Protein AF-A0A3B4WQQ8-F1 (afdb_monomer_lite)

Structure (mmCIF, N/CA/C/O backbone):
data_AF-A0A3B4WQQ8-F1
#
_entry.id   AF-A0A3B4WQQ8-F1
#
loop_
_atom_site.group_PDB
_atom_site.id
_atom_site.type_symbol
_atom_site.label_atom_id
_atom_site.label_alt_id
_atom_site.label_comp_id
_atom_site.label_asym_id
_atom_site.label_entity_id
_atom_site.label_seq_id
_atom_site.pdbx_PDB_ins_code
_atom_site.Cartn_x
_atom_site.Cartn_y
_atom_site.Cartn_z
_atom_site.occupancy
_atom_site.B_iso_or_equiv
_atom_site.auth_seq_id
_atom_site.auth_comp_id
_atom_site.auth_asym_id
_atom_site.auth_atom_id
_atom_site.pdbx_PDB_model_num
ATOM 1 N N . MET A 1 1 ? -9.720 -1.479 -23.219 1.00 44.09 1 MET A N 1
ATOM 2 C CA . MET A 1 1 ? -9.353 -1.743 -21.812 1.00 44.09 1 MET A CA 1
ATOM 3 C C . MET A 1 1 ? -8.317 -0.696 -21.452 1.00 44.09 1 MET A C 1
ATOM 5 O O . MET A 1 1 ? -7.236 -0.721 -22.025 1.00 44.09 1 MET A O 1
ATOM 9 N N . ASN A 1 2 ? -8.703 0.315 -20.672 1.00 52.22 2 ASN A N 1
ATOM 10 C CA . ASN A 1 2 ? -7.867 1.486 -20.399 1.00 52.22 2 ASN A CA 1
ATOM 11 C C . ASN A 1 2 ? -6.742 1.112 -19.424 1.00 52.22 2 ASN A C 1
ATOM 13 O O . ASN A 1 2 ? -6.843 1.369 -18.234 1.00 52.22 2 ASN A O 1
ATOM 17 N N . ASN A 1 3 ? -5.665 0.515 -19.934 1.00 64.19 3 ASN A N 1
ATOM 18 C CA . ASN A 1 3 ? -4.451 0.206 -19.166 1.00 64.19 3 ASN A CA 1
ATOM 19 C C . ASN A 1 3 ? -3.522 1.429 -19.037 1.00 64.19 3 ASN A C 1
ATOM 21 O O . ASN A 1 3 ? -2.307 1.278 -19.024 1.00 64.19 3 ASN A O 1
ATOM 25 N N . ASN A 1 4 ? -4.083 2.642 -19.012 1.00 64.75 4 ASN A N 1
ATOM 26 C CA . ASN A 1 4 ? -3.315 3.891 -18.988 1.00 64.75 4 ASN A CA 1
ATOM 27 C C . ASN A 1 4 ? -3.363 4.588 -17.620 1.00 64.75 4 ASN A C 1
ATOM 29 O O . ASN A 1 4 ? -3.069 5.775 -17.531 1.00 64.75 4 ASN A O 1
ATOM 33 N N . MET A 1 5 ? -3.784 3.873 -16.573 1.00 69.94 5 MET A N 1
ATOM 34 C CA . MET A 1 5 ? -3.694 4.360 -15.198 1.00 69.94 5 MET A CA 1
ATOM 35 C C . MET A 1 5 ? -2.256 4.166 -14.728 1.00 69.94 5 MET A C 1
ATOM 37 O O . MET A 1 5 ? -1.744 3.043 -14.767 1.00 69.94 5 MET A O 1
ATOM 41 N N . ALA A 1 6 ? -1.595 5.252 -14.328 1.00 80.88 6 ALA A N 1
ATOM 42 C CA . ALA A 1 6 ? -0.292 5.132 -13.699 1.00 80.88 6 ALA A CA 1
ATOM 43 C C . ALA A 1 6 ? -0.462 4.355 -12.390 1.00 80.88 6 ALA A C 1
ATOM 45 O O . ALA A 1 6 ? -1.466 4.509 -11.699 1.00 80.88 6 ALA A O 1
ATOM 46 N N . LEU A 1 7 ? 0.524 3.534 -12.027 1.00 81.50 7 LEU A N 1
ATOM 47 C CA . LEU A 1 7 ? 0.491 2.778 -10.771 1.00 81.50 7 LEU A CA 1
ATOM 48 C C . LEU A 1 7 ? 0.274 3.702 -9.558 1.00 81.50 7 LEU A C 1
ATOM 50 O O . LEU A 1 7 ? -0.401 3.324 -8.614 1.00 81.50 7 LEU A O 1
ATOM 54 N N . GLN A 1 8 ? 0.780 4.937 -9.631 1.00 82.62 8 GLN A N 1
ATOM 55 C CA . GLN A 1 8 ? 0.595 5.962 -8.601 1.00 82.62 8 GLN A CA 1
ATOM 56 C C . GLN A 1 8 ? -0.840 6.499 -8.489 1.00 82.62 8 GLN A C 1
ATOM 58 O O . GLN A 1 8 ? -1.197 7.021 -7.440 1.00 82.62 8 GLN A O 1
ATOM 63 N N . ASP A 1 9 ? -1.659 6.362 -9.533 1.00 85.56 9 ASP A N 1
ATOM 64 C CA . ASP A 1 9 ? -3.065 6.784 -9.518 1.00 85.56 9 ASP A CA 1
ATOM 65 C C . ASP A 1 9 ? -3.992 5.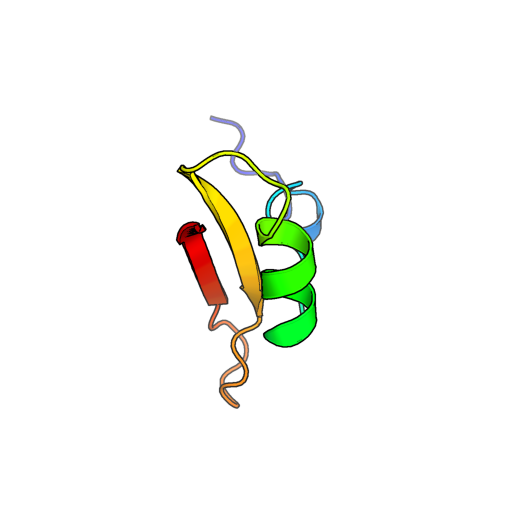680 -8.982 1.00 85.56 9 ASP A C 1
ATOM 67 O O . ASP A 1 9 ? -5.201 5.882 -8.850 1.00 85.56 9 ASP A O 1
ATOM 71 N N . ALA A 1 10 ? -3.458 4.486 -8.710 1.00 87.31 10 ALA A N 1
ATOM 72 C CA . ALA A 1 10 ? -4.240 3.376 -8.202 1.00 87.31 10 ALA A CA 1
ATOM 73 C C . ALA A 1 10 ? -4.486 3.524 -6.694 1.00 87.31 10 ALA A C 1
ATOM 75 O O . ALA A 1 10 ? -3.549 3.540 -5.906 1.00 87.31 10 ALA A O 1
ATOM 76 N N . GLU A 1 11 ? -5.752 3.528 -6.273 1.00 88.69 11 GLU A N 1
ATOM 77 C CA . GLU A 1 11 ? -6.145 3.676 -4.856 1.00 88.69 11 GLU A CA 1
ATOM 78 C C . GLU A 1 11 ? -5.602 2.561 -3.942 1.00 88.69 11 GLU A C 1
ATOM 80 O O . GLU A 1 11 ? -5.459 2.728 -2.732 1.00 88.69 11 GLU A O 1
ATOM 85 N N . TRP A 1 12 ? -5.302 1.400 -4.524 1.00 88.88 12 TRP A N 1
ATOM 86 C CA . TRP A 1 12 ? -4.712 0.259 -3.830 1.00 88.88 12 TRP A CA 1
ATOM 87 C C . TRP A 1 12 ? -3.181 0.304 -3.795 1.00 88.88 12 TRP A C 1
ATOM 89 O O . TRP A 1 12 ? -2.587 -0.512 -3.091 1.00 88.88 12 TRP A O 1
ATOM 99 N N . TYR A 1 13 ? -2.530 1.209 -4.533 1.00 90.62 13 TYR A N 1
ATOM 100 C CA . TYR A 1 13 ? -1.081 1.382 -4.510 1.00 90.62 13 TYR A CA 1
ATOM 101 C C . TYR A 1 13 ? -0.698 2.487 -3.533 1.00 90.62 13 TYR A C 1
ATOM 103 O O . TYR A 1 13 ? -1.060 3.647 -3.695 1.00 90.62 13 TYR A O 1
ATOM 111 N N . TRP A 1 14 ? 0.074 2.117 -2.521 1.00 89.88 14 TRP A N 1
ATOM 112 C CA . TRP A 1 14 ? 0.479 3.022 -1.450 1.00 89.88 14 TRP A CA 1
ATOM 113 C C . TRP A 1 14 ? 1.953 3.432 -1.538 1.00 89.88 14 TRP A C 1
ATOM 115 O O . TRP A 1 14 ? 2.418 4.192 -0.697 1.00 89.88 14 TRP A O 1
ATOM 125 N N . GLY A 1 15 ? 2.688 2.974 -2.557 1.00 89.62 15 GLY A N 1
ATOM 126 C CA . GLY A 1 15 ? 4.104 3.306 -2.733 1.00 89.62 15 GLY A CA 1
ATOM 127 C C . GLY A 1 15 ? 4.994 2.732 -1.632 1.00 89.62 15 GLY A C 1
ATOM 128 O O . GLY A 1 15 ? 4.741 1.634 -1.134 1.00 89.62 15 GLY A O 1
ATOM 129 N N . ASP A 1 16 ? 6.044 3.460 -1.265 1.00 89.06 16 ASP A N 1
ATOM 130 C CA . ASP A 1 16 ? 7.006 3.061 -0.236 1.00 89.06 16 ASP A CA 1
ATOM 131 C C . ASP A 1 16 ? 6.455 3.314 1.175 1.00 89.06 16 ASP A C 1
ATOM 133 O O . ASP A 1 16 ? 6.781 4.306 1.827 1.00 89.06 16 ASP A O 1
ATOM 137 N N . ILE A 1 17 ? 5.569 2.422 1.629 1.00 88.56 17 ILE A N 1
ATOM 138 C CA . ILE A 1 17 ? 5.078 2.390 3.013 1.00 88.56 17 ILE A CA 1
ATOM 139 C C . ILE A 1 17 ? 5.671 1.218 3.795 1.00 88.56 17 ILE A C 1
ATOM 141 O O . ILE A 1 17 ? 5.937 0.126 3.271 1.00 88.56 17 ILE A O 1
ATOM 145 N N . SER A 1 18 ? 5.854 1.440 5.093 1.00 88.38 18 SER A N 1
ATOM 146 C CA . SER A 1 18 ? 6.389 0.435 6.010 1.00 88.38 18 SER A CA 1
ATOM 147 C C . SER A 1 18 ? 5.392 -0.701 6.268 1.00 88.38 18 SER A C 1
ATOM 149 O O . SER A 1 18 ? 4.180 -0.572 6.078 1.00 88.38 18 SER A O 1
ATOM 151 N N . ARG A 1 19 ? 5.887 -1.862 6.716 1.00 84.81 19 ARG A N 1
ATOM 152 C CA . ARG A 1 19 ? 5.017 -3.005 7.046 1.00 84.81 19 ARG A CA 1
ATOM 153 C C . ARG A 1 19 ? 4.078 -2.668 8.208 1.00 84.81 19 ARG A C 1
ATOM 155 O O . ARG A 1 19 ? 2.973 -3.202 8.281 1.00 84.81 19 ARG A O 1
ATOM 162 N N . GLU A 1 20 ? 4.528 -1.816 9.114 1.00 90.38 20 GLU A N 1
ATOM 163 C CA . GLU A 1 20 ? 3.774 -1.308 10.251 1.00 90.38 20 GLU A CA 1
ATOM 164 C C . GLU A 1 20 ? 2.589 -0.466 9.765 1.00 90.38 20 GLU A C 1
ATOM 166 O O . GLU A 1 20 ? 1.455 -0.767 10.131 1.00 90.38 20 GLU A O 1
ATOM 171 N N . GLU A 1 21 ? 2.816 0.482 8.849 1.00 90.56 21 GLU A N 1
ATOM 172 C CA . GLU A 1 21 ? 1.745 1.285 8.239 1.00 90.56 21 GLU A CA 1
ATOM 173 C C . GLU A 1 21 ? 0.738 0.427 7.469 1.00 90.56 21 GLU A C 1
ATOM 175 O O . GLU A 1 21 ? -0.469 0.631 7.591 1.00 90.56 21 GLU A O 1
ATOM 180 N N . VAL A 1 22 ? 1.207 -0.579 6.721 1.00 89.06 22 VAL A N 1
ATOM 181 C CA . VAL A 1 22 ? 0.322 -1.554 6.063 1.00 89.06 22 VAL A CA 1
ATOM 182 C C . VAL A 1 22 ? -0.579 -2.253 7.075 1.00 89.06 22 VAL A C 1
ATOM 184 O O . VAL A 1 22 ? -1.781 -2.380 6.844 1.00 89.06 22 VAL A O 1
ATOM 187 N N . ASN A 1 23 ? -0.009 -2.716 8.190 1.00 87.38 23 ASN A N 1
ATOM 188 C CA . ASN A 1 23 ? -0.783 -3.381 9.232 1.00 87.38 23 ASN A CA 1
ATOM 189 C C . ASN A 1 23 ? -1.791 -2.428 9.862 1.00 87.38 23 ASN A C 1
ATOM 191 O O . ASN A 1 23 ? -2.926 -2.837 10.057 1.00 87.38 23 ASN A O 1
ATOM 195 N N . GLU A 1 24 ? -1.430 -1.177 10.145 1.00 91.31 24 GLU A N 1
ATOM 196 C CA . GLU A 1 24 ? -2.380 -0.190 10.666 1.00 91.31 24 GLU A CA 1
ATOM 197 C C . GLU A 1 24 ? -3.519 0.087 9.680 1.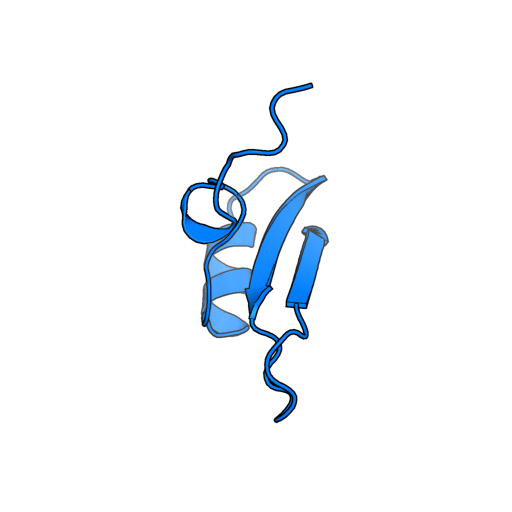00 91.31 24 GLU A C 1
ATOM 199 O O . GLU A 1 24 ? -4.680 0.117 10.085 1.00 91.31 24 GLU A O 1
ATOM 204 N N . LYS A 1 25 ? -3.220 0.206 8.380 1.00 88.44 25 LYS A N 1
ATOM 205 C CA . LYS A 1 25 ? -4.242 0.386 7.339 1.00 88.44 25 LYS A CA 1
ATOM 206 C C . LYS A 1 25 ? -5.158 -0.823 7.216 1.00 88.44 25 LYS A C 1
ATOM 208 O O . LYS A 1 25 ? -6.362 -0.644 7.086 1.00 88.44 25 LYS A O 1
ATOM 213 N N . LEU A 1 26 ? -4.616 -2.039 7.269 1.00 89.00 26 LEU A N 1
ATOM 214 C CA . LEU A 1 26 ? -5.407 -3.262 7.138 1.00 89.00 26 LEU A CA 1
ATOM 215 C C . LEU A 1 26 ? -6.129 -3.649 8.440 1.00 89.00 26 LEU A C 1
ATOM 217 O O . LEU A 1 26 ? -7.177 -4.294 8.379 1.00 89.00 26 LEU A O 1
ATOM 221 N N . ARG A 1 27 ? -5.641 -3.233 9.615 1.00 87.44 27 ARG A N 1
ATOM 222 C CA . ARG A 1 27 ? -6.150 -3.635 10.941 1.00 87.44 27 ARG A CA 1
ATOM 223 C C . ARG A 1 27 ? -7.623 -3.313 11.178 1.00 87.44 27 ARG A C 1
ATOM 225 O O . ARG A 1 27 ? -8.292 -4.086 11.863 1.00 87.44 27 ARG A O 1
ATOM 232 N N . ASP A 1 28 ? -8.144 -2.253 10.578 1.00 86.38 28 ASP A N 1
ATOM 233 C CA . ASP A 1 28 ? -9.543 -1.826 10.734 1.00 86.38 28 ASP A CA 1
ATOM 234 C C . ASP A 1 28 ? -10.385 -2.033 9.459 1.00 86.38 28 ASP A C 1
ATOM 236 O O . ASP A 1 28 ? -11.473 -1.480 9.318 1.00 86.38 28 ASP A O 1
ATOM 240 N N . THR A 1 29 ? -9.898 -2.850 8.520 1.00 87.94 29 THR A N 1
ATOM 241 C CA . THR A 1 29 ? -10.579 -3.128 7.241 1.00 87.94 29 THR A CA 1
ATOM 242 C C . THR A 1 29 ? -11.265 -4.494 7.213 1.00 87.94 29 THR A C 1
ATOM 244 O O . THR A 1 29 ? -10.981 -5.360 8.032 1.00 87.94 29 THR A O 1
ATOM 247 N N . ALA A 1 30 ? -12.201 -4.709 6.290 1.00 89.19 30 ALA A N 1
ATOM 248 C CA . ALA A 1 30 ? -12.850 -6.011 6.142 1.00 89.19 30 ALA A CA 1
ATOM 249 C C . ALA A 1 30 ? -11.866 -7.071 5.612 1.00 89.19 30 ALA A C 1
ATOM 251 O O . ALA A 1 30 ? -10.919 -6.743 4.891 1.00 89.19 30 ALA A O 1
ATOM 252 N N . ASP A 1 31 ? -12.104 -8.342 5.935 1.00 85.69 31 ASP A N 1
ATOM 253 C CA . ASP A 1 31 ? -11.325 -9.453 5.381 1.00 85.69 31 ASP A CA 1
ATOM 254 C C . ASP A 1 31 ? -11.438 -9.470 3.849 1.00 85.69 31 ASP A C 1
ATOM 256 O O . ASP A 1 31 ? -12.517 -9.259 3.287 1.00 85.69 31 ASP A O 1
ATOM 260 N N . GLY A 1 32 ? -10.309 -9.667 3.164 1.00 86.69 32 GLY A N 1
ATOM 261 C CA . GLY A 1 32 ? -10.219 -9.479 1.712 1.00 86.69 32 GLY A CA 1
ATOM 262 C C . GLY A 1 32 ? -9.806 -8.071 1.267 1.00 86.69 32 GLY A C 1
ATOM 263 O O . GLY A 1 32 ? -9.664 -7.832 0.066 1.00 86.69 32 GLY A O 1
ATOM 264 N N . THR A 1 33 ? -9.566 -7.143 2.199 1.00 91.25 33 THR A N 1
ATOM 265 C CA . THR A 1 33 ? -8.915 -5.866 1.874 1.00 91.25 33 THR A CA 1
ATOM 266 C C . THR A 1 33 ? -7.446 -6.101 1.549 1.00 91.25 33 THR A C 1
ATOM 268 O O . THR A 1 33 ? -6.741 -6.817 2.265 1.00 91.25 33 THR A O 1
ATOM 271 N N . PHE A 1 34 ? -6.979 -5.481 0.469 1.00 91.44 34 PHE A N 1
ATOM 272 C CA . PHE A 1 34 ? -5.604 -5.592 0.012 1.00 91.44 34 PHE A CA 1
ATOM 273 C C . PHE A 1 34 ? -5.016 -4.230 -0.332 1.00 91.44 34 PHE A C 1
ATOM 275 O O . PHE A 1 34 ? -5.732 -3.274 -0.627 1.00 91.44 34 PHE A O 1
ATOM 282 N N . LEU A 1 35 ? -3.691 -4.176 -0.336 1.00 91.62 35 LEU A N 1
ATOM 283 C CA . LEU A 1 35 ? -2.926 -3.042 -0.829 1.00 91.62 35 LEU A CA 1
ATOM 284 C C . LEU A 1 35 ? -1.600 -3.514 -1.419 1.00 91.62 35 LEU A C 1
ATOM 286 O O . LEU A 1 35 ? -1.070 -4.563 -1.040 1.00 91.62 35 LEU A O 1
ATOM 290 N N . VAL A 1 36 ? -1.051 -2.723 -2.331 1.00 91.38 36 VAL A N 1
ATOM 291 C CA . VAL A 1 36 ? 0.263 -2.929 -2.938 1.00 91.38 36 VAL A CA 1
ATOM 292 C C . VAL A 1 36 ? 1.188 -1.808 -2.496 1.00 91.38 36 VAL A C 1
ATOM 294 O O . VAL A 1 36 ? 0.813 -0.638 -2.512 1.00 91.38 36 VAL A O 1
ATOM 297 N N . ARG A 1 37 ? 2.410 -2.171 -2.124 1.00 90.94 37 ARG A N 1
ATOM 298 C CA . ARG A 1 37 ? 3.480 -1.239 -1.770 1.00 90.94 37 ARG A CA 1
ATOM 299 C C . ARG A 1 37 ? 4.780 -1.603 -2.475 1.00 90.94 37 ARG A C 1
ATOM 301 O O . ARG A 1 37 ? 4.904 -2.714 -2.995 1.00 90.94 37 ARG A O 1
ATOM 308 N N . ASP A 1 38 ? 5.753 -0.705 -2.440 1.00 89.31 38 ASP A N 1
ATOM 309 C CA . ASP A 1 38 ? 7.110 -1.007 -2.889 1.00 89.31 38 ASP A CA 1
ATOM 310 C C . ASP A 1 38 ? 7.733 -2.095 -2.002 1.00 89.31 38 ASP A C 1
ATOM 312 O O . ASP A 1 38 ? 7.548 -2.143 -0.778 1.00 89.31 38 ASP A O 1
ATOM 316 N N . ALA A 1 39 ? 8.429 -3.041 -2.631 1.00 84.25 39 ALA A N 1
ATOM 317 C CA . ALA A 1 39 ? 9.181 -4.037 -1.894 1.00 84.25 39 ALA A CA 1
ATOM 318 C C . ALA A 1 39 ? 10.435 -3.392 -1.295 1.00 84.25 39 ALA A C 1
ATOM 320 O O . ALA A 1 39 ? 11.132 -2.615 -1.936 1.00 84.25 39 ALA A O 1
ATOM 321 N N . SER A 1 40 ? 10.790 -3.791 -0.075 1.00 72.31 40 SER A N 1
ATOM 322 C CA . SER A 1 40 ? 12.041 -3.351 0.560 1.00 72.31 40 SER A CA 1
ATOM 323 C C . SER A 1 40 ? 13.293 -4.007 -0.050 1.00 72.31 40 SER A C 1
ATOM 325 O O . SER A 1 40 ? 14.392 -3.882 0.496 1.00 72.31 40 SER A O 1
ATOM 327 N N . THR A 1 41 ? 13.150 -4.760 -1.146 1.00 70.94 41 THR A N 1
ATOM 328 C CA . THR A 1 41 ? 14.275 -5.319 -1.894 1.00 70.94 41 THR A CA 1
ATOM 329 C C . THR A 1 41 ? 15.008 -4.193 -2.623 1.00 70.94 41 THR A C 1
ATOM 331 O O . THR A 1 41 ? 14.420 -3.229 -3.093 1.00 70.94 41 THR A O 1
ATOM 334 N N . LYS A 1 42 ? 16.338 -4.303 -2.745 1.00 60.47 42 LYS A N 1
ATOM 335 C CA . LYS A 1 42 ? 17.152 -3.298 -3.459 1.00 60.47 42 LYS A CA 1
ATOM 336 C C . LYS A 1 42 ? 16.911 -3.268 -4.978 1.00 60.47 42 LYS A C 1
ATOM 338 O O . LYS A 1 42 ? 17.562 -2.492 -5.676 1.00 60.47 42 LYS A O 1
ATOM 343 N N . MET A 1 43 ? 16.027 -4.122 -5.494 1.00 67.75 43 MET A N 1
ATOM 344 C CA . MET A 1 43 ? 15.620 -4.127 -6.893 1.00 67.75 43 MET A CA 1
ATOM 345 C C . MET A 1 43 ? 14.448 -3.166 -7.073 1.00 67.75 43 MET A C 1
ATOM 347 O O . MET A 1 43 ? 13.337 -3.417 -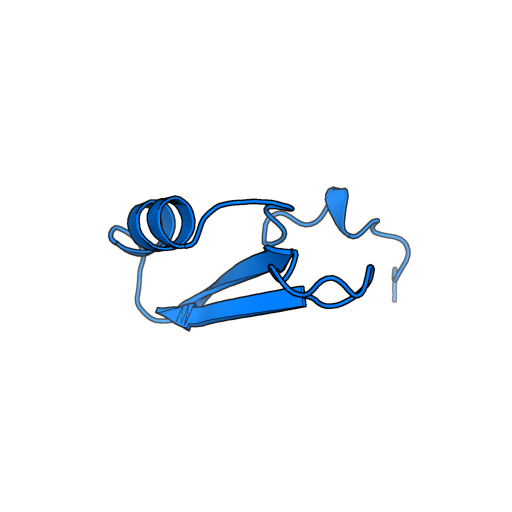6.622 1.00 67.75 43 MET A O 1
ATOM 351 N N . HIS A 1 44 ? 14.713 -2.053 -7.755 1.00 65.81 44 HIS A N 1
ATOM 352 C CA . HIS A 1 44 ? 13.660 -1.156 -8.217 1.00 65.81 44 HIS A CA 1
ATOM 353 C C . HIS A 1 44 ? 12.737 -1.919 -9.179 1.00 65.81 44 HIS A C 1
ATOM 355 O O . HIS A 1 44 ? 13.205 -2.420 -10.202 1.00 65.81 44 HIS A O 1
ATOM 361 N N . GLY A 1 45 ? 11.444 -1.982 -8.855 1.00 72.50 45 GLY A N 1
ATOM 362 C CA . GLY A 1 45 ? 10.419 -2.656 -9.663 1.00 72.50 45 GLY A CA 1
ATOM 363 C C . GLY A 1 45 ? 9.779 -3.880 -9.005 1.00 72.50 45 GLY A C 1
ATOM 364 O O . GLY A 1 45 ? 8.854 -4.448 -9.583 1.00 72.50 45 GLY A O 1
ATOM 365 N N . ASP A 1 46 ? 10.230 -4.268 -7.810 1.00 84.94 46 ASP A N 1
ATOM 366 C CA . ASP A 1 46 ?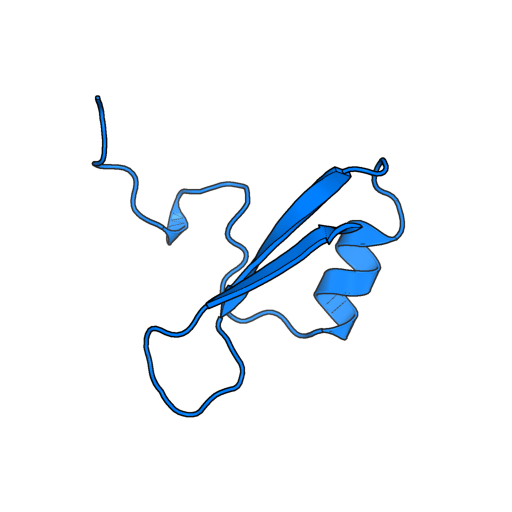 9.555 -5.280 -7.002 1.00 84.94 46 ASP A CA 1
ATOM 367 C C . ASP A 1 46 ? 8.447 -4.640 -6.155 1.00 84.94 46 ASP A C 1
ATOM 369 O O . ASP A 1 46 ? 8.658 -3.639 -5.469 1.00 84.94 46 ASP A O 1
ATOM 373 N N . TYR A 1 47 ? 7.273 -5.269 -6.147 1.00 88.25 47 TYR A N 1
ATOM 374 C CA . TYR A 1 47 ? 6.116 -4.820 -5.377 1.00 88.25 47 TYR A CA 1
ATOM 375 C C . TYR A 1 47 ? 5.663 -5.900 -4.400 1.00 88.25 47 TYR A C 1
ATOM 377 O O . TYR A 1 47 ? 5.696 -7.094 -4.696 1.00 88.25 47 TYR A O 1
ATOM 385 N N . THR A 1 48 ? 5.203 -5.479 -3.227 1.00 89.75 48 THR A N 1
ATOM 386 C CA . THR A 1 48 ? 4.623 -6.359 -2.213 1.00 89.75 48 THR A CA 1
ATOM 387 C C . THR A 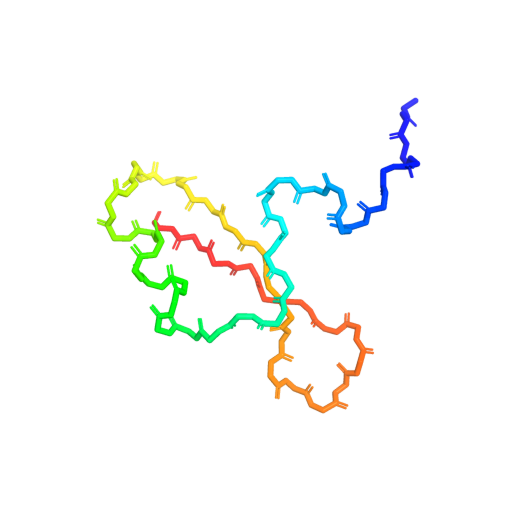1 48 ? 3.118 -6.132 -2.127 1.00 89.75 48 THR A C 1
ATOM 389 O O . THR A 1 48 ? 2.671 -5.055 -1.738 1.00 89.75 48 THR A O 1
ATOM 392 N N . LEU A 1 49 ? 2.338 -7.168 -2.441 1.00 90.88 49 LEU A N 1
ATOM 393 C CA . LEU A 1 49 ? 0.896 -7.220 -2.195 1.00 90.88 49 LEU A CA 1
ATOM 394 C C . LEU A 1 49 ? 0.648 -7.768 -0.786 1.00 90.88 49 LEU A C 1
ATOM 396 O O . LEU A 1 49 ? 1.121 -8.854 -0.452 1.00 90.88 49 LEU A O 1
ATOM 400 N N . THR A 1 50 ? -0.103 -7.033 0.028 1.00 88.94 50 THR A N 1
ATOM 401 C CA . THR A 1 50 ? -0.539 -7.491 1.352 1.00 88.94 50 THR A CA 1
ATOM 402 C C . THR A 1 50 ? -2.053 -7.625 1.369 1.00 88.94 50 THR A C 1
ATOM 404 O O . THR A 1 50 ? -2.752 -6.735 0.892 1.00 88.94 50 THR A O 1
ATOM 407 N N . LEU A 1 51 ? -2.539 -8.737 1.915 1.00 89.44 51 LEU A N 1
ATOM 408 C CA . LEU A 1 51 ? -3.952 -9.068 2.073 1.00 89.44 51 LEU A CA 1
ATOM 409 C C . LEU A 1 51 ? -4.234 -9.280 3.562 1.00 89.44 51 LEU A C 1
ATOM 411 O O . LEU A 1 51 ? -3.387 -9.846 4.261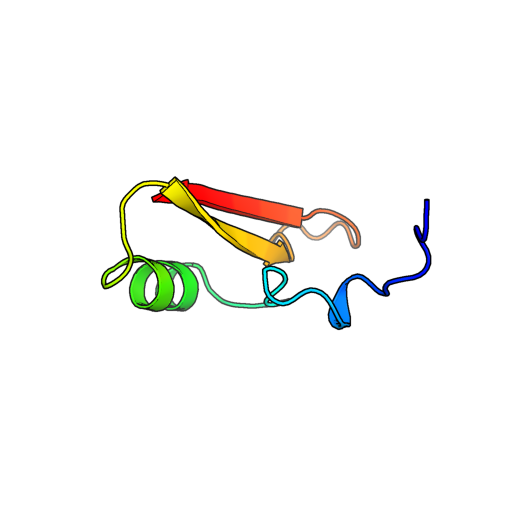 1.00 89.44 51 LEU A O 1
ATOM 415 N N . ARG A 1 52 ? -5.403 -8.830 4.018 1.00 83.62 52 ARG A N 1
ATOM 416 C CA . ARG A 1 52 ? -5.965 -9.203 5.316 1.00 83.62 52 ARG A CA 1
ATOM 417 C C . ARG A 1 52 ? -6.684 -10.547 5.243 1.00 83.62 52 ARG A C 1
ATOM 419 O O . ARG A 1 52 ? -7.577 -10.677 4.371 1.00 83.62 52 ARG A O 1
#

InterPro domains:
  IPR000980 SH2 domain [PF00017] (12-52)
  IPR000980 SH2 domain [PS50001] (12-52)
  IPR036860 SH2 domain superfamily [G3DSA:3.30.505.10] (1-52)
  IPR036860 SH2 domain superfamily [SSF55550] (7-51)

Radius of gyration: 11.86 Å; chains: 1; bounding box: 30×16×33 Å

Sequence (52 aa):
MNNNMALQDAEWYWGDISREEVNEKLRDTADGTFLVRDASTKMHGDYTLTLR

Foldseek 3Di:
DCPPQDLVNDPQEPEADDPVVVCVVCVPDDFQDKHKYADPDPDPPDIDIDGD

Secondary structure (DSSP, 8-state):
------GGG-TTB--S--HHHHHHHHHTSPTT-EEEEE-SSSSTT-EEEEE-

Organism: NCBI:txid1841481

pLDDT: mean 83.02, std 10.83, range [44.09, 91.62]